Protein AF-A0A842V0K7-F1 (afdb_monomer)

Radius of gyration: 17.64 Å; Cα contacts (8 Å, |Δi|>4): 174; chains: 1; bounding box: 51×23×49 Å

pLDDT: mean 80.57, std 8.96, range [51.09, 92.44]

Secondary structure (DSSP, 8-state):
----S-HHHHHHHHHHHHHHHHHHHHT-TTHHHHHHHHHHHHHHS--HHHHHTT--TTTT--PPPPTT---HHHHHHHHHHHHHHHHHHHHHHHHTT--HHHHHHHHHHSTT--SSHHHHHHHHHHHHHHHHHHHHHHHHHHHHH-

Structure (mmCIF, N/CA/C/O backbone):
data_AF-A0A842V0K7-F1
#
_entry.id   AF-A0A842V0K7-F1
#
loop_
_atom_site.group_PDB
_atom_site.id
_atom_site.type_symbol
_atom_site.label_atom_id
_atom_site.label_alt_id
_atom_site.label_comp_id
_atom_site.label_asym_id
_atom_site.label_entity_id
_atom_site.label_seq_id
_atom_site.pdbx_PDB_ins_code
_atom_site.Cartn_x
_atom_site.Cartn_y
_atom_site.Cartn_z
_atom_site.occupancy
_atom_site.B_iso_or_equiv
_atom_site.auth_seq_id
_atom_site.auth_comp_id
_atom_site.auth_asym_id
_atom_site.auth_atom_id
_atom_site.pdbx_PDB_model_num
ATOM 1 N N . MET A 1 1 ? -8.436 -4.802 15.841 1.00 51.09 1 MET A N 1
ATOM 2 C CA . MET A 1 1 ? -6.962 -4.935 15.816 1.00 51.09 1 MET A CA 1
ATOM 3 C C . MET A 1 1 ? -6.393 -4.568 17.171 1.00 51.09 1 MET A C 1
ATOM 5 O O . MET A 1 1 ? -6.820 -3.566 17.738 1.00 51.09 1 MET A O 1
ATOM 9 N N . ILE A 1 2 ? -5.472 -5.384 17.682 1.00 57.38 2 ILE A N 1
ATOM 10 C CA . ILE A 1 2 ? -4.678 -5.067 18.873 1.00 57.38 2 ILE A CA 1
ATOM 11 C C . ILE A 1 2 ? -3.641 -4.025 18.431 1.00 57.38 2 ILE A C 1
ATOM 13 O O . ILE A 1 2 ? -2.948 -4.234 17.441 1.00 57.38 2 ILE A O 1
ATOM 17 N N . ARG A 1 3 ? -3.607 -2.866 19.092 1.00 67.12 3 ARG A N 1
ATOM 18 C CA . ARG A 1 3 ? -2.611 -1.814 18.852 1.00 67.12 3 ARG A CA 1
ATOM 19 C C . ARG A 1 3 ? -1.694 -1.783 20.071 1.00 67.12 3 ARG A C 1
ATOM 21 O O . ARG A 1 3 ? -2.171 -1.432 21.146 1.00 67.12 3 ARG A O 1
ATOM 28 N N . ASN A 1 4 ? -0.427 -2.146 19.894 1.00 70.88 4 ASN A N 1
ATOM 29 C CA . ASN A 1 4 ? 0.602 -2.113 20.944 1.00 70.88 4 ASN A CA 1
ATOM 30 C C . ASN A 1 4 ? 1.623 -0.976 20.744 1.00 70.88 4 ASN A C 1
ATOM 32 O O . ASN A 1 4 ? 2.384 -0.664 21.657 1.00 70.88 4 ASN A O 1
ATOM 36 N N . VAL A 1 5 ? 1.597 -0.308 19.581 1.00 75.12 5 VAL A N 1
ATOM 37 C CA . VAL A 1 5 ? 2.471 0.825 19.243 1.00 75.12 5 VAL A CA 1
ATOM 38 C C . VAL A 1 5 ? 1.737 2.161 19.402 1.00 75.12 5 VAL A C 1
ATOM 40 O O . VAL A 1 5 ? 0.735 2.435 18.729 1.00 75.12 5 VAL A O 1
ATOM 43 N N . GLY A 1 6 ? 2.258 3.021 20.280 1.00 74.06 6 GLY A N 1
ATOM 44 C CA . GLY A 1 6 ? 1.763 4.382 20.503 1.00 74.06 6 GLY A CA 1
ATOM 45 C C . GLY A 1 6 ? 2.052 5.349 19.341 1.00 74.06 6 GLY A C 1
ATOM 46 O O . GLY A 1 6 ? 2.893 5.093 18.487 1.00 74.06 6 GLY A O 1
ATOM 47 N N . LYS A 1 7 ? 1.371 6.508 19.312 1.00 70.00 7 LYS A N 1
ATOM 48 C CA . LYS A 1 7 ? 1.555 7.528 18.252 1.00 70.00 7 LYS A CA 1
ATOM 49 C C . LYS A 1 7 ? 2.996 8.053 18.164 1.00 70.00 7 LYS A C 1
ATOM 51 O O . LYS A 1 7 ? 3.487 8.254 17.062 1.00 70.00 7 LYS A O 1
ATOM 56 N N . THR A 1 8 ? 3.647 8.261 19.308 1.00 73.56 8 THR A N 1
ATOM 57 C CA . THR A 1 8 ? 5.038 8.732 19.388 1.00 73.56 8 THR A CA 1
ATOM 58 C C . THR A 1 8 ? 6.004 7.700 18.808 1.00 73.56 8 THR A C 1
ATOM 60 O O . THR A 1 8 ? 6.811 8.019 17.950 1.00 73.56 8 THR A O 1
ATOM 63 N N . ASP A 1 9 ? 5.846 6.440 19.209 1.00 70.12 9 ASP A N 1
ATOM 64 C CA . ASP A 1 9 ? 6.661 5.304 18.767 1.00 70.12 9 ASP A CA 1
ATOM 65 C C . ASP A 1 9 ? 6.459 4.992 17.266 1.00 70.12 9 ASP A C 1
ATOM 67 O O . ASP A 1 9 ? 7.407 4.677 16.554 1.00 70.12 9 ASP A O 1
ATOM 71 N N . ALA A 1 10 ? 5.242 5.182 16.738 1.00 77.25 10 ALA A N 1
ATOM 72 C CA . ALA A 1 10 ? 4.964 5.081 15.303 1.00 77.25 10 ALA A CA 1
ATOM 73 C C . ALA A 1 10 ? 5.672 6.173 14.482 1.00 77.25 10 ALA A C 1
ATOM 75 O O . ALA A 1 10 ? 6.253 5.872 13.443 1.00 77.25 10 ALA A O 1
ATOM 76 N N . TRP A 1 11 ? 5.650 7.427 14.943 1.00 75.06 11 TRP A N 1
ATOM 77 C CA . TRP A 1 11 ? 6.346 8.523 14.261 1.00 75.06 11 TRP A CA 1
ATOM 78 C C . TRP A 1 11 ? 7.863 8.340 14.271 1.00 75.06 11 TRP A C 1
ATOM 80 O O . TRP A 1 11 ? 8.504 8.564 13.249 1.00 75.06 11 TRP A O 1
ATOM 90 N N . ILE A 1 12 ? 8.426 7.866 15.385 1.00 79.44 12 ILE A N 1
ATOM 91 C CA . ILE A 1 12 ? 9.855 7.547 15.478 1.00 79.44 12 ILE A CA 1
ATOM 92 C C . ILE A 1 12 ? 10.226 6.479 14.442 1.00 79.44 12 ILE A C 1
ATOM 94 O O . ILE A 1 12 ? 11.153 6.686 13.666 1.00 79.44 12 ILE A O 1
ATOM 98 N N . ARG A 1 13 ? 9.474 5.372 14.359 1.00 85.06 13 ARG A N 1
ATOM 99 C CA . ARG A 1 13 ? 9.745 4.308 13.374 1.00 85.06 13 ARG A CA 1
ATOM 100 C C . ARG A 1 13 ? 9.569 4.761 11.927 1.00 85.06 13 ARG A C 1
ATOM 102 O O . ARG A 1 13 ? 10.321 4.321 11.067 1.00 85.06 13 ARG A O 1
ATOM 109 N N . PHE A 1 14 ? 8.629 5.666 11.670 1.00 81.75 14 PHE A N 1
ATOM 110 C CA . PHE A 1 14 ? 8.444 6.263 10.351 1.00 81.75 14 PHE A CA 1
ATOM 111 C C . PHE A 1 14 ? 9.658 7.112 9.947 1.00 81.75 14 PHE A C 1
ATOM 113 O O . PHE A 1 14 ? 10.220 6.903 8.877 1.00 81.75 14 PHE A O 1
ATOM 120 N N . ILE A 1 15 ? 10.117 8.006 10.830 1.00 81.88 15 ILE A N 1
ATOM 121 C CA . ILE A 1 15 ? 11.2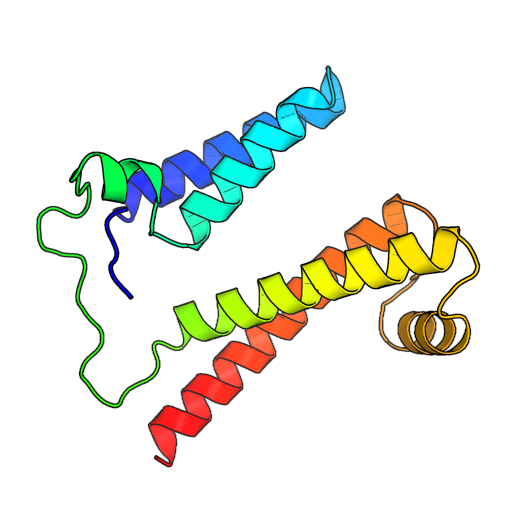90 8.862 10.585 1.00 81.88 15 ILE A CA 1
ATOM 122 C C . ILE A 1 15 ? 12.552 8.010 10.402 1.00 81.88 15 ILE A C 1
ATOM 124 O O . ILE A 1 15 ? 13.297 8.207 9.444 1.00 81.88 15 ILE A O 1
ATOM 128 N N . VAL A 1 16 ? 12.765 7.021 11.275 1.00 83.19 16 VAL A N 1
ATOM 129 C CA . VAL A 1 16 ? 13.905 6.095 11.181 1.00 83.19 16 VAL A CA 1
ATOM 130 C C . VAL A 1 16 ? 13.834 5.258 9.901 1.00 83.19 16 VAL A C 1
ATOM 132 O O . VAL A 1 16 ? 14.854 5.060 9.250 1.00 83.19 16 VAL A O 1
ATOM 135 N N . GLY A 1 17 ? 12.642 4.814 9.496 1.00 86.75 17 GLY A N 1
ATOM 136 C CA . GLY A 1 17 ? 12.437 4.059 8.261 1.00 86.75 17 GLY A CA 1
ATOM 137 C C . GLY A 1 17 ? 12.769 4.863 7.000 1.00 86.75 17 GLY A C 1
ATOM 138 O O . GLY A 1 17 ? 13.405 4.333 6.090 1.00 86.75 17 GLY A O 1
ATOM 139 N N . PHE A 1 18 ? 12.419 6.151 6.963 1.00 82.62 18 PHE A N 1
ATOM 140 C CA . PHE A 1 18 ? 12.795 7.052 5.867 1.00 82.62 18 PHE A CA 1
ATOM 141 C C . PHE A 1 18 ? 14.287 7.411 5.876 1.00 82.62 18 PHE A C 1
ATOM 143 O O . PHE A 1 18 ? 14.907 7.460 4.815 1.00 82.62 18 PHE A O 1
ATOM 150 N N . ALA A 1 19 ? 14.896 7.593 7.050 1.00 86.50 19 ALA A N 1
ATOM 151 C CA . ALA A 1 19 ? 16.344 7.777 7.155 1.00 86.50 19 ALA A CA 1
ATOM 152 C C . ALA A 1 19 ? 17.110 6.530 6.670 1.00 86.50 19 ALA A C 1
ATOM 154 O O . ALA A 1 19 ? 18.086 6.646 5.930 1.00 86.50 19 ALA A O 1
ATOM 155 N N . ALA A 1 20 ? 16.628 5.331 7.017 1.00 86.12 20 ALA A N 1
ATOM 156 C CA . ALA A 1 20 ? 17.175 4.067 6.527 1.00 86.12 20 ALA A CA 1
ATOM 157 C C . ALA A 1 20 ? 16.973 3.895 5.014 1.00 86.12 20 ALA A C 1
ATOM 159 O O . ALA A 1 20 ? 17.851 3.356 4.348 1.00 86.12 20 ALA A O 1
ATOM 160 N N . LEU A 1 21 ? 15.864 4.394 4.455 1.00 85.12 21 LEU A N 1
ATOM 161 C CA . LEU A 1 21 ? 15.635 4.401 3.007 1.00 85.12 21 LEU A CA 1
ATOM 162 C C . LEU A 1 21 ? 16.679 5.258 2.280 1.00 85.12 21 LEU A C 1
ATOM 164 O O . LEU A 1 21 ? 17.244 4.828 1.277 1.00 85.12 21 LEU A O 1
ATOM 168 N N . TRP A 1 22 ? 16.971 6.448 2.813 1.00 84.94 22 TRP A N 1
ATOM 169 C CA . TRP A 1 22 ? 18.001 7.334 2.268 1.00 84.94 22 TRP A CA 1
ATOM 170 C C . TRP A 1 22 ? 19.400 6.708 2.355 1.00 84.94 22 TRP A C 1
ATOM 172 O O . TRP A 1 22 ? 20.144 6.721 1.375 1.00 84.94 22 TRP A O 1
ATOM 182 N N . LEU A 1 23 ? 19.735 6.078 3.487 1.00 83.25 23 LEU A N 1
ATOM 183 C CA . LEU A 1 23 ? 20.991 5.335 3.651 1.00 83.25 23 LEU A CA 1
ATOM 184 C C . LEU A 1 23 ? 21.088 4.127 2.710 1.00 83.25 23 LEU A C 1
ATOM 186 O O . LEU A 1 23 ? 22.179 3.808 2.234 1.00 83.25 23 LEU A O 1
ATOM 190 N N . ALA A 1 24 ? 19.962 3.476 2.412 1.00 86.31 24 ALA A N 1
ATOM 191 C CA . ALA A 1 24 ? 19.929 2.372 1.464 1.00 86.31 24 ALA A CA 1
ATOM 192 C C . ALA A 1 24 ? 20.276 2.817 0.044 1.00 86.31 24 ALA A C 1
ATOM 194 O O . ALA A 1 24 ? 21.008 2.119 -0.655 1.00 86.31 24 ALA A O 1
ATOM 195 N N . TYR A 1 25 ? 19.782 3.992 -0.348 1.00 80.88 25 TYR A N 1
ATOM 196 C CA . TYR A 1 25 ? 20.095 4.615 -1.629 1.00 80.88 25 TYR A CA 1
ATOM 197 C C . TYR A 1 25 ? 21.549 5.108 -1.699 1.00 80.88 25 TYR A C 1
ATOM 199 O O . TYR A 1 25 ? 22.214 4.912 -2.711 1.00 80.88 25 TYR A O 1
ATOM 207 N N . ALA A 1 26 ? 22.053 5.728 -0.628 1.00 87.19 26 ALA A N 1
ATOM 208 C CA . ALA A 1 26 ? 23.369 6.366 -0.628 1.00 87.19 26 ALA A CA 1
ATOM 209 C C . ALA A 1 26 ? 24.551 5.398 -0.418 1.00 87.19 26 ALA A C 1
ATOM 211 O O . ALA A 1 26 ? 25.651 5.698 -0.877 1.00 87.19 26 ALA A O 1
ATOM 212 N N . TYR A 1 27 ? 24.357 4.267 0.276 1.00 88.56 27 TYR A N 1
ATOM 213 C CA . TYR A 1 27 ? 25.473 3.411 0.708 1.00 88.56 27 TYR A CA 1
ATOM 214 C C . TYR A 1 27 ? 25.302 1.923 0.393 1.00 88.56 27 TYR A C 1
ATOM 216 O O . TYR A 1 27 ? 26.164 1.337 -0.258 1.00 88.56 27 TYR A O 1
ATOM 224 N N . ASN A 1 28 ? 24.257 1.269 0.917 1.00 84.31 28 ASN A N 1
ATOM 225 C CA . ASN A 1 28 ? 24.128 -0.189 0.815 1.00 84.31 28 ASN A CA 1
ATOM 226 C C . ASN A 1 28 ? 22.658 -0.649 0.820 1.00 84.31 28 ASN A C 1
ATOM 228 O O . ASN A 1 28 ? 21.916 -0.297 1.740 1.00 84.31 28 ASN A O 1
ATOM 232 N N . PRO A 1 29 ? 22.237 -1.515 -0.118 1.00 78.50 29 PRO A N 1
ATOM 233 C CA . PRO A 1 29 ? 20.849 -1.960 -0.221 1.00 78.50 29 PRO A CA 1
ATOM 234 C C . PRO A 1 29 ? 20.333 -2.757 0.991 1.00 78.50 29 PRO A C 1
ATOM 236 O O . PRO A 1 29 ? 19.121 -2.848 1.164 1.00 78.50 29 PRO A O 1
ATOM 239 N N . TRP A 1 30 ? 21.186 -3.285 1.879 1.00 82.12 30 TRP A N 1
ATOM 240 C CA . TRP A 1 30 ? 20.751 -3.990 3.099 1.00 82.12 30 TRP A CA 1
ATOM 241 C C . TRP A 1 30 ? 19.862 -3.123 4.010 1.00 82.12 30 TRP A C 1
ATOM 243 O O . TRP A 1 30 ? 18.958 -3.629 4.681 1.00 82.12 30 TRP A O 1
ATOM 253 N N . TRP A 1 31 ? 20.049 -1.798 3.995 1.00 78.81 31 TRP A N 1
ATOM 254 C CA . TRP A 1 31 ? 19.225 -0.857 4.762 1.00 78.81 31 TRP A CA 1
ATOM 255 C C . TRP A 1 31 ? 17.753 -0.818 4.307 1.00 78.81 31 TRP A C 1
ATOM 257 O O . TRP A 1 31 ? 16.898 -0.384 5.083 1.00 78.81 31 TRP A O 1
ATOM 267 N N . LEU A 1 32 ? 17.419 -1.346 3.117 1.00 73.50 32 LEU A N 1
ATOM 268 C CA . LEU A 1 32 ? 16.029 -1.499 2.663 1.00 73.50 32 LEU A CA 1
ATOM 269 C C . LEU A 1 32 ? 15.207 -2.385 3.599 1.00 73.50 32 LEU A C 1
ATOM 271 O O . LEU A 1 32 ? 14.034 -2.099 3.816 1.00 73.50 32 LEU A O 1
ATOM 275 N N . ILE A 1 33 ? 15.807 -3.419 4.196 1.00 80.56 33 ILE A N 1
ATOM 276 C CA . ILE A 1 33 ? 15.105 -4.316 5.128 1.00 80.56 33 ILE A CA 1
ATOM 277 C C . ILE A 1 33 ? 14.680 -3.538 6.381 1.00 80.56 33 ILE A C 1
ATOM 279 O O . ILE A 1 33 ? 13.538 -3.636 6.827 1.00 80.56 33 ILE A O 1
ATOM 283 N N . LEU A 1 34 ? 15.580 -2.714 6.927 1.00 76.50 34 LEU A N 1
ATOM 284 C CA . LEU A 1 34 ? 15.291 -1.867 8.088 1.00 76.50 34 LEU A CA 1
ATOM 285 C C . LEU A 1 34 ? 14.276 -0.772 7.757 1.00 76.50 34 LEU A C 1
ATOM 287 O O . LEU A 1 34 ? 13.403 -0.479 8.576 1.00 76.50 34 LEU A O 1
ATOM 291 N N . SER A 1 35 ? 14.367 -0.203 6.555 1.00 82.38 35 SER A N 1
ATOM 292 C CA . SER A 1 35 ? 13.390 0.761 6.060 1.00 82.38 35 SER A CA 1
ATOM 293 C C . SER A 1 35 ? 11.997 0.141 5.962 1.00 82.38 35 SER A C 1
ATOM 295 O O . SER A 1 35 ? 11.053 0.665 6.553 1.00 82.38 35 SER A O 1
ATOM 297 N N . LEU A 1 36 ? 11.881 -1.020 5.311 1.00 81.44 36 LEU A N 1
ATOM 298 C CA . LEU A 1 36 ? 10.623 -1.735 5.121 1.00 81.44 36 LEU A CA 1
ATOM 299 C C . LEU A 1 36 ? 9.986 -2.096 6.467 1.00 81.44 36 LEU A C 1
ATOM 301 O O . LEU A 1 36 ? 8.846 -1.717 6.725 1.00 81.44 36 LEU A O 1
ATOM 305 N N . ILE A 1 37 ? 10.743 -2.725 7.372 1.00 82.00 37 ILE A N 1
ATOM 306 C CA . ILE A 1 37 ? 10.248 -3.099 8.705 1.00 82.00 37 ILE A CA 1
ATOM 307 C C . ILE A 1 37 ? 9.832 -1.854 9.500 1.00 82.00 37 ILE A C 1
ATOM 309 O O . ILE A 1 37 ? 8.772 -1.845 10.131 1.00 82.00 37 ILE A O 1
ATOM 313 N N . GLY A 1 38 ? 10.639 -0.790 9.490 1.00 77.56 38 GLY A N 1
ATOM 314 C CA . GLY A 1 38 ? 10.347 0.447 10.220 1.00 77.56 38 GLY A CA 1
ATOM 315 C C . GLY A 1 38 ? 9.072 1.127 9.722 1.00 77.56 38 GLY A C 1
ATOM 316 O O . GLY A 1 38 ? 8.208 1.503 10.518 1.00 77.56 38 GLY A O 1
ATOM 317 N N . ILE A 1 39 ? 8.914 1.208 8.404 1.00 79.88 39 ILE A N 1
ATOM 318 C CA . ILE A 1 39 ? 7.745 1.795 7.753 1.00 79.88 39 ILE A CA 1
ATOM 319 C C . ILE A 1 39 ? 6.508 0.926 8.020 1.00 79.88 39 ILE A C 1
ATOM 321 O O . ILE A 1 39 ? 5.511 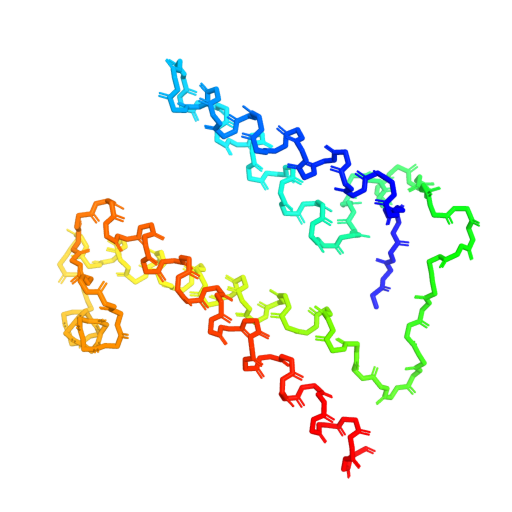1.420 8.552 1.00 79.88 39 ILE A O 1
ATOM 325 N N . GLU A 1 40 ? 6.570 -0.378 7.763 1.00 76.81 40 GLU A N 1
ATOM 326 C CA . GLU A 1 40 ? 5.440 -1.292 7.969 1.00 76.81 40 GLU A CA 1
ATOM 327 C C . GLU A 1 40 ? 4.968 -1.329 9.427 1.00 76.81 40 GLU A C 1
ATOM 329 O O . GLU A 1 40 ? 3.762 -1.305 9.700 1.00 76.81 40 GLU A O 1
ATOM 334 N N . THR A 1 41 ? 5.897 -1.335 10.386 1.00 77.56 41 THR A N 1
ATOM 335 C CA . THR A 1 41 ? 5.563 -1.348 11.819 1.00 77.56 41 THR A CA 1
ATOM 336 C C . THR A 1 41 ? 5.044 0.005 12.313 1.00 77.56 41 THR A C 1
ATOM 338 O O . THR A 1 41 ? 4.133 0.038 13.151 1.00 77.56 41 THR A O 1
ATOM 341 N N . ALA A 1 42 ? 5.537 1.124 11.765 1.00 77.88 42 ALA A N 1
ATOM 342 C CA . ALA A 1 42 ? 4.977 2.454 12.009 1.00 77.88 42 ALA A CA 1
ATOM 343 C C . ALA A 1 42 ? 3.520 2.547 11.532 1.00 77.88 42 ALA A C 1
ATOM 345 O O . ALA A 1 42 ? 2.644 3.056 12.247 1.00 77.88 42 ALA A O 1
ATOM 346 N N . PHE A 1 43 ? 3.243 2.005 10.345 1.00 68.88 43 PHE A N 1
ATOM 347 C CA . PHE A 1 43 ? 1.916 2.045 9.742 1.00 68.88 43 PHE A CA 1
ATOM 348 C C . PHE A 1 43 ? 0.943 1.061 10.375 1.00 68.88 43 PHE A C 1
ATOM 350 O O . PHE A 1 43 ? -0.194 1.446 10.653 1.00 68.88 43 PHE A O 1
ATOM 357 N N . SER A 1 44 ? 1.355 -0.170 10.666 1.00 69.25 44 SER A N 1
ATOM 358 C CA . SER A 1 44 ? 0.469 -1.193 11.235 1.00 69.25 44 SER A CA 1
ATOM 359 C C . SER A 1 44 ? 0.030 -0.854 12.663 1.00 69.25 44 SER A C 1
ATOM 361 O O . SER A 1 44 ? -1.014 -1.320 13.124 1.00 69.25 44 SER A O 1
ATOM 363 N N . ARG A 1 45 ? 0.795 -0.006 13.376 1.00 69.94 45 ARG A N 1
ATOM 364 C CA . ARG A 1 45 ? 0.632 0.285 14.819 1.00 69.94 45 ARG A CA 1
ATOM 365 C C . ARG A 1 45 ? 0.502 -0.979 15.684 1.00 69.94 45 ARG A C 1
ATOM 367 O O . ARG A 1 45 ? -0.037 -0.946 16.793 1.00 69.94 45 ARG A O 1
ATOM 374 N N . ASN A 1 46 ? 0.993 -2.080 15.136 1.00 73.69 46 ASN A N 1
ATOM 375 C CA . ASN A 1 46 ? 1.101 -3.383 15.733 1.00 73.69 46 ASN A CA 1
ATOM 376 C C . ASN A 1 46 ? 2.497 -3.883 15.371 1.00 73.69 46 ASN A C 1
ATOM 378 O O . ASN A 1 46 ? 2.792 -4.079 14.193 1.00 73.69 46 ASN A O 1
ATOM 382 N N . CYS A 1 47 ? 3.363 -4.018 16.363 1.00 69.25 47 CYS A N 1
ATOM 383 C CA . CYS A 1 47 ? 4.663 -4.642 16.194 1.00 69.25 47 CYS A CA 1
ATOM 384 C C . CYS A 1 47 ? 4.554 -6.087 16.687 1.00 69.25 47 CYS A C 1
ATOM 386 O O . CYS A 1 47 ? 4.279 -6.321 17.868 1.00 69.25 47 CYS A O 1
ATOM 388 N N . LEU A 1 48 ? 4.763 -7.054 15.786 1.00 68.56 48 LEU A N 1
ATOM 389 C CA . LEU A 1 48 ? 4.686 -8.487 16.099 1.00 68.56 48 LEU A CA 1
ATOM 390 C C . LEU A 1 48 ? 5.659 -8.863 17.229 1.00 68.56 48 LEU A C 1
ATOM 392 O O . LEU A 1 48 ? 5.292 -9.592 18.145 1.00 68.56 48 LEU A O 1
ATOM 396 N N . LEU A 1 49 ? 6.864 -8.282 17.221 1.00 71.81 49 LEU A N 1
ATOM 397 C CA . LEU A 1 49 ? 7.878 -8.502 18.254 1.00 71.81 49 LEU A CA 1
ATOM 398 C C . LEU A 1 49 ? 7.419 -7.999 19.631 1.00 71.81 49 LEU A C 1
ATOM 400 O O . LEU A 1 49 ? 7.637 -8.661 20.639 1.00 71.81 49 LEU A O 1
ATOM 404 N N . TYR A 1 50 ? 6.720 -6.864 19.684 1.00 62.72 50 TYR A N 1
ATOM 405 C CA . TYR A 1 50 ? 6.159 -6.341 20.936 1.00 62.72 50 TYR A CA 1
ATOM 406 C C . TYR A 1 50 ? 4.974 -7.182 21.417 1.00 62.72 50 TYR A C 1
ATOM 408 O O . TYR A 1 50 ? 4.754 -7.296 22.619 1.00 62.72 50 TYR A O 1
ATOM 416 N N . SER A 1 51 ? 4.249 -7.831 20.499 1.00 65.25 51 SER A N 1
ATOM 417 C CA . SER A 1 51 ? 3.227 -8.821 20.847 1.00 65.25 51 SER A CA 1
ATOM 418 C C . SER A 1 51 ? 3.846 -10.096 21.431 1.00 65.25 51 SER A C 1
ATOM 420 O O . SER A 1 51 ? 3.274 -10.665 22.358 1.00 65.25 51 SER A O 1
ATOM 422 N N . LEU A 1 52 ? 5.007 -10.528 20.926 1.00 72.44 52 LEU A N 1
ATOM 423 C CA . LEU A 1 52 ? 5.748 -11.679 21.455 1.00 72.44 52 LEU A CA 1
ATOM 424 C C . LEU A 1 52 ? 6.342 -11.377 22.843 1.00 72.44 52 LEU A C 1
ATOM 426 O O . LEU A 1 52 ? 6.301 -12.219 23.734 1.00 72.44 52 LEU A O 1
ATOM 430 N N . LEU A 1 53 ? 6.830 -10.150 23.037 1.00 76.00 53 LEU A N 1
ATOM 431 C CA . LEU A 1 53 ? 7.439 -9.677 24.284 1.00 76.00 53 LEU A CA 1
ATOM 432 C C . LEU A 1 53 ? 6.432 -9.077 25.289 1.00 76.00 53 LEU A C 1
ATOM 434 O O . LEU A 1 53 ? 6.841 -8.655 26.366 1.00 76.00 53 LEU A O 1
ATOM 438 N N . LYS A 1 54 ? 5.129 -9.033 24.963 1.00 72.00 54 LYS A N 1
ATOM 439 C CA . LYS A 1 54 ? 4.054 -8.409 25.772 1.00 72.00 54 LYS A CA 1
ATOM 440 C C . LYS A 1 54 ? 4.345 -6.953 26.192 1.00 72.00 54 LYS A C 1
ATOM 442 O O . LYS A 1 54 ? 4.020 -6.544 27.305 1.00 72.00 54 LYS A O 1
ATOM 447 N N . ILE A 1 55 ? 4.947 -6.162 25.303 1.00 72.56 55 ILE A N 1
ATOM 448 C CA . ILE A 1 55 ? 5.261 -4.743 25.534 1.00 72.56 55 ILE A CA 1
ATOM 449 C C . ILE A 1 55 ? 4.215 -3.867 24.835 1.00 72.56 55 ILE A C 1
ATOM 451 O O . ILE A 1 55 ? 4.013 -3.979 23.629 1.00 72.56 55 ILE A O 1
ATOM 455 N N . ASP A 1 56 ? 3.606 -2.939 25.576 1.00 69.06 56 ASP A N 1
ATOM 456 C CA . ASP A 1 56 ? 2.658 -1.954 25.044 1.00 69.06 56 ASP A CA 1
ATOM 457 C C . ASP A 1 56 ? 3.171 -0.523 25.269 1.00 69.06 56 ASP A C 1
ATOM 459 O O . ASP A 1 56 ? 3.151 0.000 26.385 1.00 69.06 56 ASP A O 1
ATOM 463 N N . THR A 1 57 ? 3.544 0.187 24.199 1.00 71.56 57 THR A N 1
ATOM 464 C CA . THR A 1 57 ? 3.919 1.618 24.285 1.00 71.56 57 THR A CA 1
ATOM 465 C C . THR A 1 57 ? 2.700 2.547 24.326 1.00 71.56 57 THR A C 1
ATOM 467 O O . THR A 1 57 ? 2.814 3.772 24.414 1.00 71.56 57 THR A O 1
ATOM 470 N N . CYS A 1 58 ? 1.497 1.973 24.302 1.00 69.88 58 CYS A N 1
ATOM 471 C CA . CYS A 1 58 ? 0.232 2.694 24.248 1.00 69.88 58 CYS A CA 1
ATOM 472 C C . CYS A 1 58 ? -0.284 3.246 25.589 1.00 69.88 58 CYS A C 1
ATOM 474 O O . CYS A 1 58 ? -1.243 4.026 25.564 1.00 69.88 58 CYS A O 1
ATOM 476 N N . LYS A 1 59 ? 0.291 2.862 26.742 1.00 67.69 59 LYS A N 1
ATOM 477 C CA . LYS A 1 59 ? -0.152 3.279 28.097 1.00 67.69 59 LYS A CA 1
ATOM 478 C C . LYS A 1 59 ? -1.691 3.279 28.266 1.00 67.69 59 LYS A C 1
ATOM 480 O O . LYS A 1 59 ? -2.275 4.286 28.655 1.00 67.69 59 LYS A O 1
ATOM 485 N N . GLY A 1 60 ? -2.375 2.205 27.855 1.00 62.44 60 GLY A N 1
ATOM 486 C CA . GLY A 1 60 ? -3.838 2.062 27.992 1.00 62.44 60 GLY A CA 1
ATOM 487 C C . GLY A 1 60 ? -4.715 2.862 27.010 1.00 62.44 60 GLY A C 1
ATOM 488 O O . GLY A 1 60 ? -5.934 2.722 27.032 1.00 62.44 60 GLY A O 1
ATOM 489 N N . ARG A 1 61 ? -4.139 3.666 26.102 1.00 63.44 61 ARG A N 1
ATOM 490 C CA . ARG A 1 61 ? -4.902 4.516 25.154 1.00 63.44 61 ARG A CA 1
ATOM 491 C C . ARG A 1 61 ? -5.140 3.894 23.776 1.00 63.44 61 ARG A C 1
ATOM 493 O O . ARG A 1 61 ? -5.784 4.502 22.920 1.00 63.44 61 ARG A O 1
ATOM 500 N N . CYS A 1 62 ? -4.634 2.691 23.530 1.00 63.81 62 CYS A N 1
ATOM 501 C CA . CYS A 1 62 ? -4.856 1.988 22.271 1.00 63.81 62 CYS A CA 1
ATOM 502 C C . CYS A 1 62 ? -6.203 1.261 22.296 1.00 63.81 62 CYS A C 1
ATOM 504 O O . CYS A 1 62 ? -6.328 0.094 22.648 1.00 63.81 62 CYS A O 1
ATOM 506 N N . ARG A 1 63 ? -7.240 2.027 21.953 1.00 60.00 63 ARG A N 1
ATOM 507 C CA . ARG A 1 63 ? -8.643 1.609 21.914 1.00 60.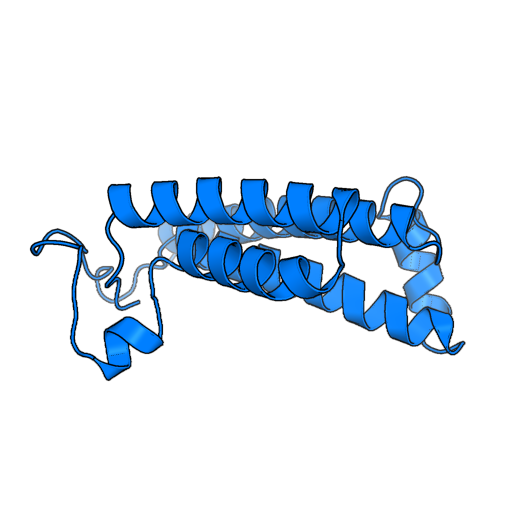00 63 ARG A CA 1
ATOM 508 C C . ARG A 1 63 ? -8.861 0.432 20.948 1.00 60.00 63 ARG A C 1
ATOM 510 O O . ARG A 1 63 ? -8.402 0.480 19.805 1.00 60.00 63 ARG A O 1
ATOM 517 N N . LYS A 1 64 ? -9.626 -0.575 21.386 1.00 62.16 64 LYS A N 1
ATOM 518 C CA . LYS A 1 64 ? -10.235 -1.610 20.530 1.00 62.16 64 LYS A CA 1
ATOM 519 C C . LYS A 1 64 ? -11.394 -0.983 19.742 1.00 62.16 64 LYS A C 1
ATOM 521 O O . LYS A 1 64 ? -12.187 -0.246 20.326 1.00 62.16 64 LYS A O 1
ATOM 526 N N . THR A 1 65 ? -11.507 -1.248 18.439 1.00 58.78 65 THR A N 1
ATOM 527 C CA . THR A 1 65 ? -12.718 -0.891 17.681 1.00 58.78 65 THR A CA 1
ATOM 528 C C . THR A 1 65 ? -13.947 -1.533 18.343 1.00 58.78 65 THR A C 1
ATOM 530 O O . THR A 1 65 ? -13.842 -2.686 18.774 1.00 58.78 65 THR A O 1
ATOM 533 N N . PRO A 1 66 ? -15.093 -0.831 18.453 1.00 59.81 66 PRO A N 1
ATOM 534 C CA . PRO A 1 66 ? -16.339 -1.448 18.906 1.00 59.81 66 PRO A CA 1
ATOM 535 C C . PRO A 1 66 ? -16.696 -2.640 18.008 1.00 59.81 66 PRO A C 1
ATOM 537 O O . PRO A 1 66 ? -16.461 -2.581 16.799 1.00 59.81 66 PRO A O 1
ATOM 540 N N . LYS A 1 67 ? -17.255 -3.717 18.578 1.00 59.94 67 LYS A N 1
ATOM 541 C CA . LYS A 1 67 ? -17.738 -4.865 17.790 1.00 59.94 67 LYS A CA 1
ATOM 542 C C . LYS A 1 67 ? -18.725 -4.366 16.719 1.00 59.94 67 LYS A C 1
ATOM 544 O O . LYS A 1 67 ? -19.609 -3.581 17.040 1.00 59.94 67 LYS A O 1
ATOM 549 N N . GLY A 1 68 ? -18.545 -4.796 15.469 1.00 68.69 68 GLY A N 1
ATOM 550 C CA . GLY A 1 68 ? -19.421 -4.460 14.336 1.00 68.69 68 GLY A CA 1
ATOM 551 C C . GLY A 1 68 ? -18.985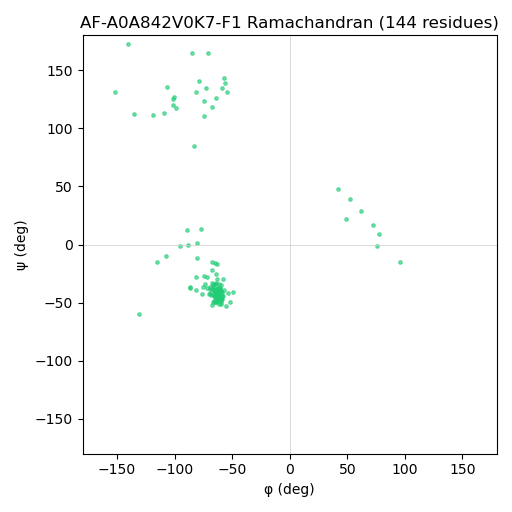 -3.276 13.462 1.00 68.69 68 GLY A C 1
ATOM 552 O O . GLY A 1 68 ? -19.468 -3.174 12.343 1.00 68.69 68 GLY A O 1
ATOM 553 N N . LYS A 1 69 ? -18.042 -2.423 13.898 1.00 78.44 69 LYS A N 1
ATOM 554 C CA . LYS A 1 69 ? -17.548 -1.291 13.083 1.00 78.44 69 LYS A CA 1
ATOM 555 C C . LYS A 1 69 ? -16.144 -1.530 12.532 1.00 78.44 69 LYS A C 1
ATOM 557 O O . LYS A 1 69 ? -15.238 -1.938 13.268 1.00 78.44 69 LYS A O 1
ATOM 562 N N . ILE A 1 70 ? -15.948 -1.217 11.251 1.00 81.12 70 ILE A N 1
ATOM 563 C CA . ILE A 1 70 ? -14.642 -1.286 10.581 1.00 81.12 70 ILE A CA 1
ATOM 564 C C . ILE A 1 70 ? -13.856 -0.010 10.912 1.00 81.12 70 ILE A C 1
ATOM 566 O O . ILE A 1 70 ? -14.386 1.088 10.789 1.00 81.12 70 ILE A O 1
ATOM 570 N N . ASP A 1 71 ? -12.588 -0.125 11.329 1.00 81.81 71 ASP A N 1
ATOM 571 C CA . ASP A 1 71 ? -11.695 1.040 11.487 1.00 81.81 71 ASP A CA 1
ATOM 572 C C . ASP A 1 71 ? -11.269 1.520 10.087 1.00 81.81 71 ASP A C 1
ATOM 574 O O . ASP A 1 71 ? -10.494 0.808 9.437 1.00 81.81 71 ASP A O 1
ATOM 578 N N . PRO A 1 72 ? -11.728 2.695 9.605 1.00 76.56 72 PRO A N 1
ATOM 579 C CA . PRO A 1 72 ? -11.494 3.095 8.219 1.00 76.56 72 PRO A CA 1
ATOM 580 C C . PRO A 1 72 ? -10.020 3.277 7.896 1.00 76.56 72 PRO A C 1
ATOM 582 O O . PRO A 1 72 ? -9.557 2.877 6.835 1.00 76.56 72 PRO A O 1
ATOM 585 N N . GLY A 1 73 ? -9.251 3.811 8.847 1.00 72.00 73 GLY A N 1
ATOM 586 C CA . GLY A 1 73 ? -7.821 4.004 8.657 1.00 72.00 73 GLY A CA 1
ATOM 587 C C . GLY A 1 73 ? -7.068 2.681 8.559 1.00 72.00 73 GLY A C 1
ATOM 588 O O . GLY A 1 73 ? -6.097 2.571 7.820 1.00 72.00 73 GLY A O 1
ATOM 589 N N . ALA A 1 74 ? -7.447 1.670 9.336 1.00 76.44 74 ALA A N 1
ATOM 590 C CA . ALA A 1 74 ? -6.786 0.372 9.303 1.00 76.44 74 ALA A CA 1
ATOM 591 C C . ALA A 1 74 ? -7.169 -0.451 8.063 1.00 76.44 74 ALA A C 1
ATOM 593 O O . ALA A 1 74 ? -6.299 -1.092 7.481 1.00 76.44 74 ALA A O 1
ATOM 594 N N . PHE A 1 75 ? -8.426 -0.370 7.624 1.00 79.38 75 PHE A N 1
ATOM 595 C CA . PHE A 1 75 ? -8.874 -1.009 6.387 1.00 79.38 75 PHE A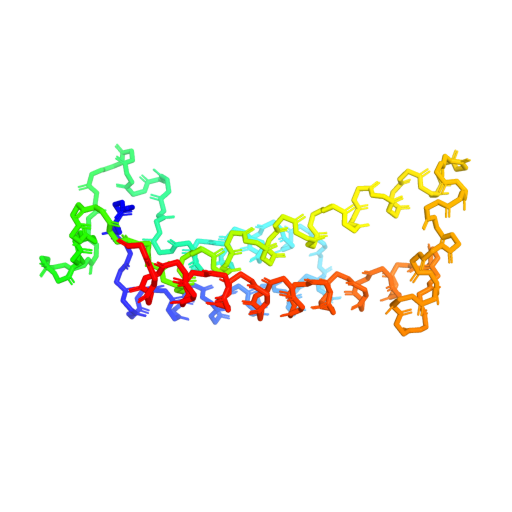 CA 1
ATOM 596 C C . PHE A 1 75 ? -8.255 -0.353 5.141 1.00 79.38 75 PHE A C 1
ATOM 598 O O . PHE A 1 75 ? -7.717 -1.060 4.295 1.00 79.38 75 PHE A O 1
ATOM 605 N N . ALA A 1 76 ? -8.208 0.984 5.085 1.00 79.50 76 ALA A N 1
ATOM 606 C CA . ALA A 1 76 ? -7.500 1.735 4.044 1.00 79.50 76 ALA A CA 1
ATOM 607 C C . ALA A 1 76 ? -6.048 1.271 3.877 1.00 79.50 76 ALA A C 1
ATOM 609 O O . ALA A 1 76 ? -5.602 0.970 2.774 1.00 79.50 76 ALA A O 1
ATOM 610 N N . ARG A 1 77 ? -5.309 1.164 4.989 1.00 76.38 77 ARG A N 1
ATOM 611 C CA . ARG A 1 77 ? -3.902 0.733 4.978 1.00 76.38 77 ARG A CA 1
ATOM 612 C C . ARG A 1 77 ? -3.726 -0.687 4.461 1.00 76.38 77 ARG A C 1
ATOM 614 O O . ARG A 1 77 ? -2.829 -0.914 3.661 1.00 76.38 77 ARG A O 1
ATOM 621 N N . ALA A 1 78 ? -4.575 -1.618 4.895 1.00 77.88 78 ALA A N 1
ATOM 622 C CA . ALA A 1 78 ? -4.531 -2.988 4.395 1.00 77.88 78 ALA A CA 1
ATOM 623 C C . ALA A 1 78 ? -4.722 -3.019 2.872 1.00 77.88 78 ALA A C 1
ATOM 625 O O . ALA A 1 78 ? -3.963 -3.678 2.169 1.00 77.88 78 ALA A O 1
ATOM 626 N N . PHE A 1 79 ? -5.678 -2.243 2.366 1.00 82.06 79 PHE A N 1
ATOM 627 C CA . PHE A 1 79 ? -5.975 -2.174 0.941 1.00 82.06 79 PHE A CA 1
ATOM 628 C C . PHE A 1 79 ? -4.827 -1.545 0.130 1.00 82.06 79 PHE A C 1
ATOM 630 O O . PHE A 1 79 ? -4.435 -2.091 -0.898 1.00 82.06 79 PHE A O 1
ATOM 637 N N . GLY A 1 80 ? -4.221 -0.463 0.631 1.00 84.06 80 GLY A N 1
ATOM 638 C CA . GLY A 1 80 ? -3.038 0.154 0.019 1.00 84.06 80 GLY A CA 1
ATOM 639 C C . GLY A 1 80 ? -1.817 -0.773 -0.023 1.00 84.06 80 GLY A C 1
ATOM 640 O O . GLY A 1 80 ? -1.162 -0.871 -1.057 1.00 84.06 80 GLY A O 1
ATOM 641 N N . ILE A 1 81 ? -1.535 -1.500 1.066 1.00 81.31 81 ILE A N 1
ATOM 642 C CA . ILE A 1 81 ? -0.420 -2.465 1.116 1.00 81.31 81 ILE A CA 1
ATOM 643 C C . ILE A 1 81 ? -0.653 -3.597 0.117 1.00 81.31 81 ILE A C 1
ATOM 645 O O . ILE A 1 81 ? 0.222 -3.883 -0.695 1.00 81.31 81 ILE A O 1
ATOM 649 N N . VAL A 1 82 ? -1.842 -4.206 0.135 1.00 81.12 82 VAL A N 1
ATOM 650 C CA . VAL A 1 82 ? -2.183 -5.302 -0.782 1.00 81.12 82 VAL A CA 1
ATOM 651 C C . VAL A 1 82 ? -2.063 -4.851 -2.238 1.00 81.12 82 VAL A C 1
ATOM 653 O O . VAL A 1 82 ? -1.503 -5.587 -3.048 1.00 81.12 82 VAL A O 1
ATOM 656 N N . ALA A 1 83 ? -2.518 -3.639 -2.565 1.00 86.62 83 ALA A N 1
ATOM 657 C CA . ALA A 1 83 ? -2.395 -3.086 -3.910 1.00 86.62 83 ALA A CA 1
ATOM 658 C C . ALA A 1 83 ? -0.925 -2.895 -4.325 1.00 86.62 83 ALA A C 1
ATOM 660 O O . ALA A 1 83 ? -0.534 -3.342 -5.402 1.00 86.62 83 ALA A O 1
ATOM 661 N N . ALA A 1 84 ? -0.086 -2.311 -3.463 1.00 89.94 84 ALA A N 1
ATOM 662 C CA . ALA A 1 84 ? 1.338 -2.121 -3.746 1.00 89.94 84 ALA A CA 1
ATOM 663 C C . ALA A 1 84 ? 2.090 -3.454 -3.909 1.00 89.94 84 ALA A C 1
ATOM 665 O O . ALA A 1 84 ? 2.878 -3.616 -4.843 1.00 89.94 84 ALA A O 1
ATOM 666 N N . THR A 1 85 ? 1.819 -4.433 -3.040 1.00 84.88 85 THR A N 1
ATOM 667 C CA . THR A 1 85 ? 2.406 -5.776 -3.139 1.00 84.88 85 THR A CA 1
ATOM 668 C C . THR A 1 85 ? 1.949 -6.487 -4.411 1.00 84.88 85 THR A C 1
ATOM 670 O O . THR A 1 85 ? 2.769 -7.104 -5.088 1.00 84.88 85 THR A O 1
ATOM 673 N N . ALA A 1 86 ? 0.670 -6.378 -4.780 1.00 84.00 86 ALA A N 1
ATOM 674 C CA . ALA A 1 86 ? 0.159 -6.957 -6.019 1.00 84.00 86 ALA A CA 1
ATOM 675 C C . ALA A 1 86 ? 0.856 -6.356 -7.248 1.00 84.00 86 ALA A C 1
ATOM 677 O O . ALA A 1 86 ? 1.306 -7.104 -8.115 1.00 84.00 86 ALA A O 1
ATOM 678 N N . VAL A 1 87 ? 1.025 -5.030 -7.292 1.00 90.62 87 VAL A N 1
ATOM 679 C CA . VAL A 1 87 ? 1.778 -4.347 -8.357 1.00 90.62 87 VAL A CA 1
ATOM 680 C C . VAL A 1 87 ? 3.215 -4.852 -8.441 1.00 90.62 87 VAL A C 1
ATOM 682 O O . VAL A 1 87 ? 3.687 -5.148 -9.540 1.00 90.62 87 VAL A O 1
ATOM 685 N N . LEU A 1 88 ? 3.900 -5.013 -7.308 1.00 90.50 88 LEU A N 1
ATOM 686 C CA . LEU A 1 88 ? 5.261 -5.546 -7.283 1.00 90.50 88 LEU A CA 1
ATOM 687 C C . LEU A 1 88 ? 5.324 -6.975 -7.844 1.00 90.50 88 LEU A C 1
ATOM 689 O O . LEU A 1 88 ? 6.151 -7.257 -8.708 1.00 90.50 88 LEU A O 1
ATOM 693 N N . LEU A 1 89 ? 4.431 -7.866 -7.401 1.00 88.12 89 LEU A N 1
ATOM 694 C CA . LEU A 1 89 ? 4.403 -9.264 -7.847 1.00 88.12 89 LEU A CA 1
ATOM 695 C C . LEU A 1 89 ? 4.079 -9.392 -9.339 1.00 88.12 89 LEU A C 1
ATOM 697 O O . LEU A 1 89 ? 4.727 -10.166 -10.047 1.00 88.12 89 LEU A O 1
ATOM 701 N N . ILE A 1 90 ? 3.114 -8.611 -9.831 1.00 88.81 90 ILE A N 1
ATOM 702 C CA . ILE A 1 90 ? 2.768 -8.565 -11.256 1.00 88.81 90 ILE A CA 1
ATOM 703 C C . ILE A 1 90 ? 3.958 -8.048 -12.072 1.00 88.81 90 ILE A C 1
ATOM 705 O O . ILE A 1 90 ? 4.282 -8.631 -13.106 1.00 88.81 90 ILE A O 1
ATOM 709 N N . SER A 1 91 ? 4.640 -7.005 -11.592 1.00 90.56 91 SER A N 1
ATOM 710 C CA . SER A 1 91 ? 5.810 -6.428 -12.264 1.00 90.56 91 SER A CA 1
ATOM 711 C C . SER A 1 91 ? 6.972 -7.421 -12.332 1.00 90.56 91 SER A C 1
ATOM 713 O O . SER A 1 91 ? 7.553 -7.602 -13.400 1.00 90.56 91 SER A O 1
ATOM 715 N N . LEU A 1 92 ? 7.260 -8.127 -11.233 1.00 86.50 92 LEU A N 1
ATOM 716 C CA . LEU A 1 92 ? 8.265 -9.194 -11.200 1.00 86.50 92 LEU A CA 1
ATOM 717 C C . LEU A 1 92 ? 7.914 -10.315 -12.181 1.00 86.50 92 LEU A C 1
ATOM 719 O O . LEU A 1 92 ? 8.761 -10.724 -12.967 1.00 86.50 92 LEU A O 1
ATOM 723 N N . GLY A 1 93 ? 6.660 -10.776 -12.197 1.00 85.12 93 GLY A N 1
ATOM 724 C CA . GLY A 1 93 ? 6.214 -11.777 -13.167 1.00 85.12 93 GLY A CA 1
ATOM 725 C C . GLY A 1 93 ? 6.325 -11.297 -14.618 1.00 85.12 93 GLY A C 1
ATOM 726 O O . GLY A 1 93 ? 6.735 -12.063 -15.489 1.00 85.12 93 GLY A O 1
ATOM 727 N N . GLY A 1 94 ? 6.041 -10.016 -14.862 1.00 90.00 94 GLY A N 1
ATOM 728 C CA . GLY A 1 94 ? 6.223 -9.364 -16.158 1.00 90.00 94 GLY A CA 1
ATOM 729 C C . GLY A 1 94 ? 7.670 -9.373 -16.649 1.00 90.00 94 GLY A C 1
ATOM 730 O O . GLY A 1 94 ? 7.901 -9.591 -17.837 1.00 90.00 94 GLY A O 1
ATOM 731 N N . MET A 1 95 ? 8.649 -9.213 -15.751 1.00 86.88 95 MET A N 1
ATOM 732 C CA . MET A 1 95 ? 10.077 -9.294 -16.101 1.00 86.88 95 MET A CA 1
ATOM 733 C C . MET A 1 95 ? 10.486 -10.682 -16.614 1.00 86.88 95 MET A C 1
ATOM 735 O O . MET A 1 95 ? 11.369 -10.780 -17.460 1.00 86.88 95 MET A O 1
ATOM 739 N N . TYR A 1 96 ? 9.814 -11.744 -16.162 1.00 90.44 96 TYR A N 1
ATOM 740 C CA . TYR A 1 96 ? 10.017 -13.117 -16.646 1.00 90.44 96 TYR A CA 1
ATOM 741 C C . TYR A 1 96 ? 9.132 -13.475 -17.855 1.00 90.44 96 TYR A C 1
ATOM 743 O O . TYR A 1 96 ? 9.004 -14.646 -18.204 1.00 90.44 96 TYR A O 1
ATOM 751 N N . GLY A 1 97 ? 8.487 -12.491 -18.490 1.00 89.81 97 GLY A N 1
ATOM 752 C CA . GLY A 1 97 ? 7.626 -12.705 -19.658 1.00 89.81 97 GLY A CA 1
ATOM 753 C C . GLY A 1 97 ? 6.233 -13.260 -19.336 1.00 89.81 97 GLY A C 1
ATOM 754 O O . GLY A 1 97 ? 5.485 -13.604 -20.252 1.00 89.81 97 GLY A O 1
ATOM 755 N N . MET A 1 98 ? 5.847 -13.333 -18.059 1.00 84.25 98 MET A N 1
ATOM 756 C CA . MET A 1 98 ? 4.501 -13.740 -17.648 1.00 84.25 98 MET A CA 1
ATOM 757 C C . MET A 1 98 ? 3.534 -12.542 -17.657 1.00 84.25 98 MET A C 1
ATOM 759 O O . MET A 1 98 ? 3.939 -11.384 -17.700 1.00 84.25 98 MET A O 1
ATOM 763 N N . TYR A 1 99 ? 2.224 -12.803 -17.605 1.00 88.25 99 TYR A N 1
ATOM 764 C CA . TYR A 1 99 ? 1.190 -11.774 -17.391 1.00 88.25 99 TYR A CA 1
ATOM 765 C C . TYR A 1 99 ? 1.083 -10.657 -18.452 1.00 88.25 99 TYR A C 1
ATOM 767 O O . TYR A 1 99 ? 0.597 -9.568 -18.146 1.00 88.25 99 TYR A O 1
ATOM 775 N N . GLY A 1 100 ? 1.440 -10.916 -19.717 1.00 89.62 100 GLY A N 1
ATOM 776 C CA . GLY A 1 100 ? 1.461 -9.897 -20.783 1.00 89.62 100 GLY A CA 1
ATOM 777 C C . GLY A 1 100 ? 0.185 -9.044 -20.915 1.00 89.62 100 GLY A C 1
ATOM 778 O O . GLY A 1 100 ? 0.274 -7.824 -21.041 1.00 89.62 100 GLY A O 1
ATOM 779 N N . ARG A 1 101 ? -1.008 -9.650 -20.794 1.00 92.44 101 ARG A N 1
ATOM 780 C CA . ARG A 1 101 ? -2.288 -8.908 -20.800 1.00 92.44 101 ARG A CA 1
ATOM 781 C C . ARG A 1 101 ? -2.448 -7.981 -19.589 1.00 92.44 101 ARG A C 1
ATOM 783 O O . ARG A 1 101 ? -2.950 -6.874 -19.730 1.00 92.44 101 ARG A O 1
ATOM 790 N N . ILE A 1 102 ? -2.011 -8.417 -18.408 1.00 89.44 102 ILE A N 1
ATOM 791 C CA . ILE A 1 102 ? -2.107 -7.627 -17.173 1.00 89.44 102 ILE A CA 1
ATOM 792 C C . ILE A 1 102 ? -1.144 -6.439 -17.248 1.00 89.44 102 ILE A C 1
ATOM 794 O O . ILE A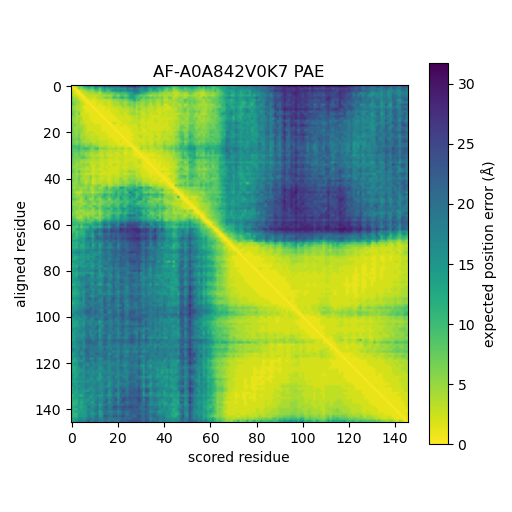 1 102 ? -1.538 -5.319 -16.940 1.00 89.44 102 ILE A O 1
ATOM 798 N N . ILE A 1 103 ? 0.076 -6.646 -17.752 1.00 91.06 103 ILE A N 1
ATOM 799 C CA . ILE A 1 103 ? 1.050 -5.565 -17.956 1.00 91.06 103 ILE A CA 1
ATOM 800 C C . ILE A 1 103 ? 0.514 -4.501 -18.923 1.00 91.06 103 ILE A C 1
ATOM 802 O O . ILE A 1 103 ? 0.714 -3.313 -18.682 1.00 91.06 103 ILE A O 1
ATOM 806 N N . GLN A 1 104 ? -0.203 -4.890 -19.984 1.00 92.38 104 GLN A N 1
ATOM 807 C CA . GLN A 1 104 ? -0.853 -3.927 -20.883 1.00 92.38 104 GLN A CA 1
ATOM 808 C C . GLN A 1 104 ? -1.905 -3.079 -20.163 1.00 92.38 104 GLN A C 1
ATOM 810 O O . GLN A 1 104 ? -1.926 -1.865 -20.342 1.00 92.38 104 GLN A O 1
ATOM 815 N N . ILE A 1 105 ? -2.732 -3.689 -19.311 1.00 90.19 105 ILE A N 1
ATOM 816 C CA . ILE A 1 105 ? -3.733 -2.962 -18.517 1.00 90.19 105 ILE A CA 1
ATOM 817 C C . ILE A 1 105 ? -3.051 -2.004 -17.535 1.00 90.19 105 ILE A C 1
ATOM 819 O O . ILE A 1 105 ? -3.455 -0.848 -17.416 1.00 90.19 105 ILE A O 1
ATOM 823 N N . MET A 1 106 ? -1.978 -2.442 -16.875 1.00 91.44 106 MET A N 1
ATOM 824 C CA . MET A 1 106 ? -1.238 -1.590 -15.944 1.00 91.44 106 MET A CA 1
ATOM 825 C C . MET A 1 106 ? -0.645 -0.353 -16.620 1.00 91.44 106 MET A C 1
ATOM 827 O O . MET A 1 106 ? -0.642 0.709 -16.012 1.00 91.44 106 MET A O 1
ATOM 831 N N . ARG A 1 107 ? -0.215 -0.446 -17.884 1.00 91.19 107 ARG A N 1
ATOM 832 C CA . ARG A 1 107 ? 0.273 0.713 -18.657 1.00 91.19 107 ARG A CA 1
ATOM 833 C C . ARG A 1 107 ? -0.797 1.772 -18.918 1.00 91.19 107 ARG A C 1
ATOM 835 O O . ARG A 1 107 ? -0.456 2.927 -19.135 1.00 91.19 107 ARG A O 1
ATOM 842 N N . ILE A 1 108 ? -2.068 1.374 -18.931 1.00 89.31 108 ILE A N 1
ATOM 843 C CA . ILE A 1 108 ? -3.201 2.286 -19.121 1.00 89.31 108 ILE A CA 1
ATOM 844 C C . ILE A 1 108 ? -3.554 2.968 -17.794 1.00 89.31 108 ILE A C 1
ATOM 846 O O . ILE A 1 108 ? -3.884 4.149 -17.776 1.00 89.31 108 ILE A O 1
ATOM 850 N N . TYR A 1 109 ? -3.486 2.221 -16.689 1.00 87.44 109 TYR A N 1
ATOM 851 C CA . TYR A 1 109 ? -3.935 2.682 -15.373 1.00 87.44 109 TYR A CA 1
ATOM 852 C C . TYR A 1 109 ? -2.868 3.460 -14.586 1.00 87.44 109 TYR A C 1
ATOM 854 O O . TYR A 1 109 ? -3.185 4.426 -13.893 1.00 87.44 109 TYR A O 1
ATOM 862 N N . TYR A 1 110 ? -1.605 3.042 -14.679 1.00 88.69 110 TYR A N 1
ATOM 863 C CA . TYR A 1 110 ? -0.488 3.637 -13.951 1.00 88.69 110 TYR A CA 1
ATOM 864 C C . TYR A 1 110 ? 0.307 4.559 -14.866 1.00 88.69 110 TYR A C 1
ATOM 866 O O . TYR A 1 110 ? 0.769 4.156 -15.939 1.00 88.69 110 TYR A O 1
ATOM 874 N N . LEU A 1 111 ? 0.469 5.810 -14.437 1.00 86.94 111 LEU A N 1
ATOM 875 C CA . LEU A 1 111 ? 1.041 6.851 -15.278 1.00 86.94 111 LEU A CA 1
ATOM 876 C C . LEU A 1 111 ? 2.523 6.549 -15.549 1.00 86.94 111 LEU A C 1
ATOM 878 O O . LEU A 1 111 ? 3.327 6.474 -14.625 1.00 86.94 111 LEU A O 1
ATOM 882 N N . GLY A 1 112 ? 2.884 6.354 -16.820 1.00 84.56 112 GLY A N 1
ATOM 883 C CA . GLY A 1 112 ? 4.268 6.069 -17.214 1.00 84.56 112 GLY A CA 1
ATOM 884 C C . GLY A 1 112 ? 4.770 4.667 -16.842 1.00 84.56 112 GLY A C 1
ATOM 885 O O . GLY A 1 112 ? 5.977 4.433 -16.849 1.00 84.56 112 GLY A O 1
ATOM 886 N N . TYR A 1 113 ? 3.880 3.719 -16.528 1.00 90.88 113 TYR A N 1
ATOM 887 C CA . TYR A 1 113 ? 4.295 2.383 -16.102 1.00 90.88 113 TYR A CA 1
ATOM 888 C C . TYR A 1 113 ? 5.052 1.617 -17.196 1.00 90.88 113 TYR A C 1
ATOM 890 O O . TYR A 1 113 ? 4.567 1.409 -18.308 1.00 90.88 113 TYR A O 1
ATOM 898 N N . THR A 1 114 ? 6.244 1.133 -16.853 1.00 92.44 114 THR A N 1
ATOM 899 C CA . THR A 1 114 ? 7.023 0.170 -17.638 1.00 92.44 114 THR A CA 1
ATOM 900 C C . THR A 1 114 ? 7.689 -0.828 -16.686 1.00 92.44 114 THR A C 1
ATOM 902 O O . THR A 1 114 ? 7.668 -0.643 -15.474 1.00 92.44 114 THR A O 1
ATOM 905 N N . LEU A 1 115 ? 8.318 -1.879 -17.225 1.00 91.56 115 LEU A N 1
ATOM 906 C CA . LEU A 1 115 ? 9.055 -2.878 -16.432 1.00 91.56 115 LEU A CA 1
ATOM 907 C C . LEU A 1 115 ? 10.440 -2.386 -15.958 1.00 91.56 115 LEU A C 1
ATOM 909 O O . LEU A 1 115 ? 11.260 -3.185 -15.515 1.00 91.56 115 LEU A O 1
ATOM 913 N N . MET A 1 116 ? 10.720 -1.084 -16.062 1.00 92.38 116 MET A N 1
ATOM 914 C CA . MET A 1 116 ? 11.905 -0.478 -15.457 1.00 92.38 116 MET A CA 1
ATOM 915 C C . MET A 1 116 ? 11.664 -0.262 -13.961 1.00 92.38 116 MET A C 1
ATOM 917 O O . MET A 1 116 ? 10.575 0.144 -13.560 1.00 92.38 116 MET A O 1
ATOM 921 N N . ILE A 1 117 ? 12.689 -0.503 -13.140 1.00 87.94 117 ILE A N 1
ATOM 922 C CA . ILE A 1 117 ? 12.599 -0.469 -11.669 1.00 87.94 117 ILE A CA 1
ATOM 923 C C . ILE A 1 117 ? 12.015 0.861 -11.164 1.00 87.94 117 ILE A C 1
ATOM 925 O O . ILE A 1 117 ? 11.154 0.861 -10.289 1.00 87.94 117 ILE A O 1
ATOM 929 N N . GLU A 1 118 ? 12.420 1.983 -11.758 1.00 83.31 118 GLU A N 1
ATOM 930 C CA . GLU A 1 118 ? 11.932 3.324 -11.407 1.00 83.31 118 GLU A CA 1
ATOM 931 C C . GLU A 1 118 ? 10.410 3.451 -11.570 1.00 83.31 118 GLU A C 1
ATOM 933 O O . GLU A 1 118 ? 9.704 3.886 -10.658 1.00 83.31 118 GLU A O 1
ATOM 938 N N . ASN A 1 119 ? 9.882 2.985 -12.701 1.00 89.31 119 ASN A N 1
ATOM 939 C CA . ASN A 1 119 ? 8.454 3.056 -13.003 1.00 89.31 119 ASN A CA 1
ATOM 940 C C . ASN A 1 119 ? 7.641 2.041 -12.192 1.00 89.31 119 ASN A C 1
ATOM 942 O O . ASN A 1 119 ? 6.475 2.293 -11.887 1.00 89.31 119 ASN A O 1
ATOM 946 N N . ILE A 1 120 ? 8.254 0.922 -11.793 1.00 90.25 120 ILE A N 1
ATOM 947 C CA . ILE A 1 120 ? 7.646 -0.029 -10.856 1.00 90.25 120 ILE A CA 1
ATOM 948 C C . ILE A 1 120 ? 7.455 0.638 -9.491 1.00 90.25 120 ILE A C 1
ATOM 950 O O . ILE A 1 120 ? 6.370 0.539 -8.921 1.00 90.25 120 ILE A O 1
ATOM 954 N N . ILE A 1 121 ? 8.453 1.372 -8.987 1.00 88.06 121 ILE A N 1
ATOM 955 C CA . ILE A 1 121 ? 8.343 2.098 -7.711 1.00 88.06 121 ILE A CA 1
ATOM 956 C C . ILE A 1 121 ? 7.237 3.159 -7.787 1.00 88.06 121 ILE A C 1
ATOM 958 O O . ILE A 1 121 ? 6.401 3.238 -6.885 1.00 88.06 121 ILE A O 1
ATOM 962 N N . LEU A 1 122 ? 7.185 3.936 -8.873 1.00 85.00 122 LEU A N 1
ATOM 963 C CA . LEU A 1 122 ? 6.125 4.929 -9.079 1.00 85.00 122 LEU A CA 1
ATOM 964 C C . LEU A 1 122 ? 4.734 4.284 -9.108 1.00 85.00 122 LEU A C 1
ATOM 966 O O . LEU A 1 122 ? 3.819 4.763 -8.436 1.00 85.00 122 LEU A O 1
ATOM 970 N N . ALA A 1 123 ? 4.584 3.156 -9.804 1.00 90.19 123 ALA A N 1
ATOM 971 C CA . ALA A 1 123 ? 3.326 2.420 -9.834 1.00 90.19 123 ALA A CA 1
ATOM 972 C C . ALA A 1 123 ? 2.956 1.822 -8.470 1.00 90.19 123 ALA A C 1
ATOM 974 O O . ALA A 1 123 ? 1.781 1.824 -8.113 1.00 90.19 123 ALA A O 1
ATOM 975 N N . MET A 1 124 ? 3.925 1.361 -7.671 1.00 92.12 124 MET A N 1
ATOM 976 C CA . MET A 1 124 ? 3.671 0.902 -6.300 1.00 92.12 124 MET A CA 1
ATOM 977 C C . MET A 1 124 ? 3.153 2.036 -5.410 1.00 92.12 124 MET A C 1
ATOM 979 O O . MET A 1 124 ? 2.210 1.827 -4.647 1.00 92.12 124 MET A O 1
ATOM 983 N N . ILE A 1 125 ? 3.737 3.234 -5.517 1.00 88.69 125 ILE A N 1
ATOM 984 C CA . ILE A 1 125 ? 3.289 4.418 -4.769 1.00 88.69 125 ILE A CA 1
ATOM 985 C C . ILE A 1 125 ? 1.875 4.808 -5.201 1.00 88.69 125 ILE A C 1
ATOM 987 O O . ILE A 1 125 ? 1.008 4.988 -4.345 1.00 88.69 125 ILE A O 1
ATOM 991 N N . GLN A 1 126 ? 1.620 4.891 -6.509 1.00 88.19 126 GLN A N 1
ATOM 992 C CA . GLN A 1 126 ? 0.294 5.214 -7.035 1.00 88.19 126 GLN A CA 1
ATOM 993 C C . GLN A 1 126 ? -0.74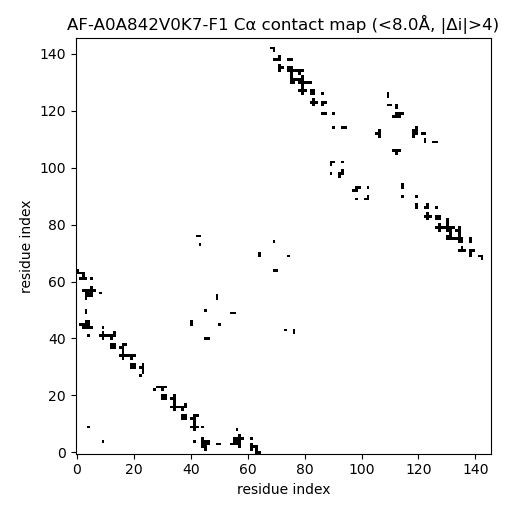4 4.172 -6.578 1.00 88.19 126 GLN A C 1
ATOM 995 O O . GLN A 1 126 ? -1.780 4.537 -6.030 1.00 88.19 126 GLN A O 1
ATOM 1000 N N . ALA A 1 127 ? -0.427 2.878 -6.673 1.00 90.7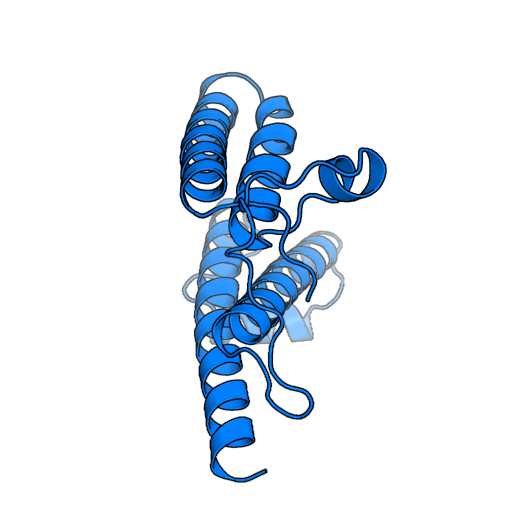5 127 ALA A N 1
ATOM 1001 C CA . ALA A 1 127 ? -1.299 1.795 -6.217 1.00 90.75 127 ALA A CA 1
ATOM 1002 C C . ALA A 1 127 ? -1.580 1.850 -4.712 1.00 90.75 127 ALA A C 1
ATOM 1004 O O . ALA A 1 127 ? -2.703 1.584 -4.282 1.00 90.75 127 ALA A O 1
ATOM 1005 N N . ALA A 1 128 ? -0.578 2.208 -3.907 1.00 88.69 128 ALA A N 1
ATOM 1006 C CA . ALA A 1 128 ? -0.755 2.393 -2.475 1.00 88.69 128 ALA A CA 1
ATOM 1007 C C . ALA A 1 128 ? -1.709 3.556 -2.175 1.00 88.69 128 ALA A C 1
ATOM 1009 O O . ALA A 1 128 ? -2.586 3.410 -1.324 1.00 88.69 128 ALA A O 1
ATOM 1010 N N . ILE A 1 129 ? -1.565 4.690 -2.871 1.00 84.44 129 ILE A N 1
ATOM 1011 C CA . ILE A 1 129 ? -2.428 5.871 -2.707 1.00 84.44 129 ILE A CA 1
ATOM 1012 C C . ILE A 1 129 ? -3.868 5.543 -3.107 1.00 84.44 129 ILE A C 1
ATOM 1014 O O . ILE A 1 129 ? -4.789 5.779 -2.319 1.00 84.44 129 ILE A O 1
ATOM 1018 N N . ASP A 1 130 ? -4.057 4.936 -4.277 1.00 80.88 130 ASP A N 1
ATOM 1019 C CA . ASP A 1 130 ? -5.376 4.543 -4.774 1.00 80.88 130 ASP A CA 1
ATOM 1020 C C . ASP A 1 130 ? -6.026 3.531 -3.827 1.00 80.88 130 ASP A C 1
ATOM 1022 O O . ASP A 1 130 ? -7.185 3.679 -3.431 1.00 80.88 130 ASP A O 1
ATOM 1026 N N . GLY A 1 131 ? -5.257 2.536 -3.377 1.00 85.25 131 GLY A N 1
ATOM 1027 C CA . GLY A 1 131 ? -5.735 1.533 -2.438 1.00 85.25 131 GLY A CA 1
ATOM 1028 C C . GLY A 1 131 ? -6.099 2.121 -1.071 1.00 85.25 131 GLY A C 1
ATOM 1029 O O . GLY A 1 131 ? -7.132 1.759 -0.505 1.00 85.25 131 GLY A O 1
ATOM 1030 N N . LEU A 1 132 ? -5.319 3.078 -0.557 1.00 79.50 132 LEU A N 1
ATOM 1031 C CA . LEU A 1 132 ? -5.651 3.818 0.665 1.00 79.50 132 LEU A CA 1
ATOM 1032 C C . LEU A 1 132 ? -6.975 4.572 0.516 1.00 79.50 132 LEU A C 1
ATOM 1034 O O . LEU A 1 132 ? -7.822 4.508 1.411 1.00 79.50 132 LEU A O 1
ATOM 1038 N N . PHE A 1 133 ? -7.165 5.266 -0.605 1.00 82.31 133 PHE A N 1
ATOM 1039 C CA . PHE A 1 133 ? -8.368 6.051 -0.860 1.00 82.31 133 PHE A CA 1
ATOM 1040 C C . PHE A 1 133 ? -9.607 5.159 -0.999 1.00 82.31 133 PHE A C 1
ATOM 1042 O O . PHE A 1 133 ? -10.602 5.357 -0.295 1.00 82.31 133 PHE A O 1
ATOM 1049 N N . ILE A 1 134 ? -9.517 4.116 -1.827 1.00 83.50 134 ILE A N 1
ATOM 1050 C CA . ILE A 1 134 ? -10.598 3.149 -2.049 1.00 83.50 134 ILE A CA 1
ATOM 1051 C C . ILE A 1 134 ? -10.952 2.432 -0.747 1.00 83.50 134 ILE A C 1
ATOM 1053 O O . ILE A 1 134 ? -12.123 2.373 -0.368 1.00 83.50 134 ILE A O 1
ATOM 1057 N N . GLY A 1 135 ? -9.955 1.933 -0.014 1.00 81.44 135 GLY A N 1
ATOM 1058 C CA . GLY A 1 135 ? -10.198 1.262 1.257 1.00 81.44 135 GLY A CA 1
ATOM 1059 C C . GLY A 1 135 ? -10.850 2.196 2.282 1.00 81.44 135 GLY A C 1
ATOM 1060 O O . GLY A 1 135 ? -11.790 1.798 2.972 1.00 81.44 135 GLY A O 1
ATOM 1061 N N . PHE A 1 136 ? -10.438 3.464 2.350 1.00 80.94 136 PHE A N 1
ATOM 1062 C CA . PHE A 1 136 ? -11.090 4.433 3.231 1.00 80.94 136 PHE A CA 1
ATOM 1063 C C . PHE A 1 136 ? -12.570 4.629 2.873 1.00 80.94 136 PHE A C 1
ATOM 1065 O O . PHE A 1 136 ? -13.419 4.573 3.766 1.00 80.94 136 PHE A O 1
ATOM 1072 N N . ILE A 1 137 ? -12.883 4.802 1.584 1.00 79.94 137 ILE A N 1
ATOM 1073 C CA . ILE A 1 137 ? -14.260 4.973 1.096 1.00 79.94 137 ILE A CA 1
ATOM 1074 C C . ILE A 1 137 ? -15.110 3.746 1.416 1.00 79.94 137 ILE A C 1
ATOM 1076 O O . ILE A 1 137 ? -16.206 3.895 1.951 1.00 79.94 137 ILE A O 1
ATOM 1080 N N . ILE A 1 138 ? -14.608 2.539 1.148 1.00 85.31 138 ILE A N 1
ATOM 1081 C CA . ILE A 1 138 ? -15.332 1.291 1.426 1.00 85.31 138 ILE A CA 1
ATOM 1082 C C . ILE A 1 138 ? -15.655 1.180 2.916 1.00 85.31 138 ILE A C 1
ATOM 1084 O O . ILE A 1 138 ? -16.797 0.913 3.287 1.00 85.31 138 ILE A O 1
ATOM 1088 N N . ALA A 1 139 ? -14.675 1.421 3.786 1.00 84.00 139 ALA A N 1
ATOM 1089 C CA . ALA A 1 139 ? -14.901 1.343 5.223 1.00 84.00 139 ALA A CA 1
ATOM 1090 C C . ALA A 1 139 ? -15.840 2.449 5.732 1.00 84.00 139 ALA A C 1
ATOM 1092 O O . ALA A 1 139 ? -16.602 2.226 6.675 1.00 84.00 139 ALA A O 1
ATOM 1093 N N . TRP A 1 140 ? -15.806 3.635 5.121 1.00 84.00 140 TRP A N 1
ATOM 1094 C CA . TRP A 1 140 ? -16.756 4.706 5.411 1.00 84.00 140 TRP A CA 1
ATOM 1095 C C . TRP A 1 140 ? -18.183 4.326 4.996 1.00 84.00 140 TRP A C 1
ATOM 1097 O O . TRP A 1 140 ? -19.091 4.433 5.820 1.00 84.00 140 TRP A O 1
ATOM 1107 N N . LEU A 1 141 ? -18.369 3.822 3.772 1.00 85.69 141 LEU A N 1
ATOM 1108 C CA . LEU A 1 141 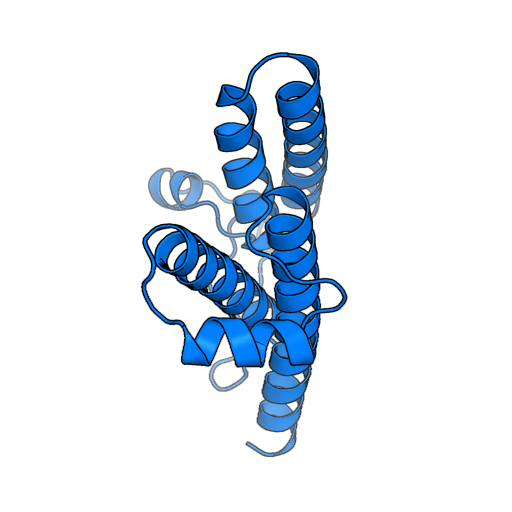? -19.659 3.357 3.254 1.00 85.69 141 LEU A CA 1
ATOM 1109 C C . LEU A 1 141 ? -20.225 2.224 4.109 1.00 85.69 141 LEU A C 1
ATOM 1111 O O . LEU A 1 141 ? -21.388 2.280 4.501 1.00 85.69 141 LEU A O 1
ATOM 1115 N N . TYR A 1 142 ? -19.394 1.239 4.457 1.00 87.19 142 TYR A N 1
ATOM 1116 C CA . TYR A 1 142 ? -19.793 0.133 5.322 1.00 87.19 142 TYR A CA 1
ATOM 1117 C C . TYR A 1 142 ? -20.345 0.660 6.645 1.00 87.19 142 TYR A C 1
ATOM 1119 O O . TYR A 1 142 ? -21.481 0.380 6.987 1.00 87.19 142 TYR A O 1
ATOM 1127 N N . ASN A 1 143 ? -19.597 1.524 7.337 1.00 86.81 143 ASN A N 1
ATOM 1128 C CA . ASN A 1 143 ? -20.037 2.088 8.615 1.00 86.81 143 ASN A CA 1
ATOM 1129 C C . ASN A 1 143 ? -21.243 3.039 8.504 1.00 86.81 143 ASN A C 1
ATOM 1131 O O . ASN A 1 143 ? -21.801 3.434 9.533 1.00 86.81 143 ASN A O 1
ATOM 1135 N N . ARG A 1 144 ? -21.578 3.499 7.292 1.00 86.88 144 ARG A N 1
ATOM 1136 C CA . ARG A 1 144 ? -22.713 4.388 7.034 1.00 86.88 144 ARG A CA 1
ATOM 1137 C C . ARG A 1 144 ? -24.009 3.612 6.815 1.00 86.88 144 ARG A C 1
ATOM 1139 O O . ARG A 1 144 ? -25.053 4.116 7.223 1.00 86.88 144 ARG A O 1
ATOM 1146 N N . PHE A 1 145 ? -23.940 2.451 6.166 1.00 90.50 145 PHE A N 1
ATOM 1147 C CA . PHE A 1 145 ? -25.115 1.705 5.701 1.00 90.50 145 PHE A CA 1
ATOM 1148 C C . PHE A 1 145 ? -25.318 0.343 6.377 1.00 90.50 145 PHE A C 1
ATOM 1150 O O . PHE A 1 145 ? -26.410 -0.209 6.263 1.00 90.50 145 PHE A O 1
ATOM 1157 N N . VAL A 1 146 ? -24.303 -0.181 7.069 1.00 85.62 146 VAL A N 1
ATOM 1158 C CA . VAL A 1 146 ? -24.313 -1.470 7.781 1.00 85.62 146 VAL A CA 1
ATOM 1159 C C . VAL A 1 146 ? -23.986 -1.240 9.253 1.00 85.62 146 VAL A C 1
ATOM 1161 O O . VAL A 1 146 ? -24.730 -1.776 10.101 1.00 85.62 146 VAL A O 1
#

Solvent-accessible surface area (backbone atoms only — not comparable to full-atom values): 7613 Å² total; per-residue (Å²): 110,82,46,33,45,20,75,68,59,22,50,51,29,36,54,51,11,51,52,27,40,51,47,16,74,76,75,42,68,75,32,42,59,55,12,48,53,23,37,52,35,25,72,63,24,38,44,70,67,34,64,75,68,72,48,61,68,27,83,89,67,51,70,68,67,61,91,94,53,67,58,31,72,61,47,5,49,52,36,8,50,52,38,20,50,49,48,50,52,52,47,56,40,41,75,74,72,37,60,64,72,57,56,55,53,42,44,73,74,27,87,79,40,49,94,47,71,69,30,45,52,51,39,25,52,51,31,24,52,53,20,28,52,52,24,29,50,52,30,48,50,45,67,72,79,107

Foldseek 3Di:
DDQQAALVNLVVLQVQLVVLVVCCVVPNVVSPVSNVLSNCCSQQSDDVVCVVVVHGPHVPPRDDDPPQADDLSNQLQVQLQVQLVVLVVCLVCVVVVPPPVVQVVLPVVQDPADSDPVNSVSSSVVSSVVSSVVSSVVSVVSRVPD

Sequence (146 aa):
MIRNVGKTDAWIRFIVGFAALWLAYAYNPWWLILSLIGIETAFSRNCLLYSLLKIDTCKGRCRKTPKGKIDPGAFARAFGIVAATAVLLISLGGMYGMYGRIIQIMRIYYLGYTLMIENIILAMIQAAIDGLFIGFIIAWLYNRFV

Mean predicted aligned error: 11.67 Å